Protein AF-A0A958G5P7-F1 (afdb_monomer_lite)

Structure (mmCIF, N/CA/C/O backbone):
data_AF-A0A958G5P7-F1
#
_entry.id   AF-A0A958G5P7-F1
#
loop_
_atom_site.group_PDB
_atom_site.id
_atom_site.type_symbol
_atom_site.label_atom_id
_atom_site.label_alt_id
_atom_site.label_comp_id
_atom_site.label_asym_id
_atom_site.label_entity_id
_atom_site.label_seq_id
_atom_site.pdbx_PDB_ins_code
_atom_site.Cartn_x
_atom_site.Cartn_y
_atom_site.Cartn_z
_atom_site.occupancy
_atom_site.B_iso_or_equiv
_atom_site.auth_seq_id
_atom_site.auth_comp_id
_atom_site.auth_asym_id
_atom_site.auth_atom_id
_atom_site.pdbx_PDB_model_num
ATOM 1 N N . LYS A 1 1 ? 11.732 7.921 1.514 1.00 83.88 1 LYS A N 1
ATOM 2 C CA . LYS A 1 1 ? 11.912 6.503 1.107 1.00 83.88 1 LYS A CA 1
ATOM 3 C C . LYS A 1 1 ? 10.518 5.900 0.989 1.00 83.88 1 LYS A C 1
ATOM 5 O O . LYS A 1 1 ? 9.777 6.066 1.952 1.00 83.88 1 LYS A O 1
ATOM 10 N N . PRO A 1 2 ? 10.153 5.288 -0.147 1.00 90.50 2 PRO A N 1
ATOM 11 C CA . PRO A 1 2 ? 8.815 4.740 -0.348 1.00 90.50 2 PRO A CA 1
ATOM 12 C C . PRO A 1 2 ? 8.646 3.414 0.407 1.00 90.50 2 PRO A C 1
ATOM 14 O O . PRO A 1 2 ? 9.610 2.657 0.535 1.00 90.50 2 PRO A O 1
ATOM 17 N N . ILE A 1 3 ? 7.436 3.136 0.898 1.00 94.38 3 ILE A N 1
ATOM 18 C CA . ILE A 1 3 ? 7.052 1.834 1.464 1.00 94.38 3 ILE A CA 1
ATOM 19 C C . ILE A 1 3 ? 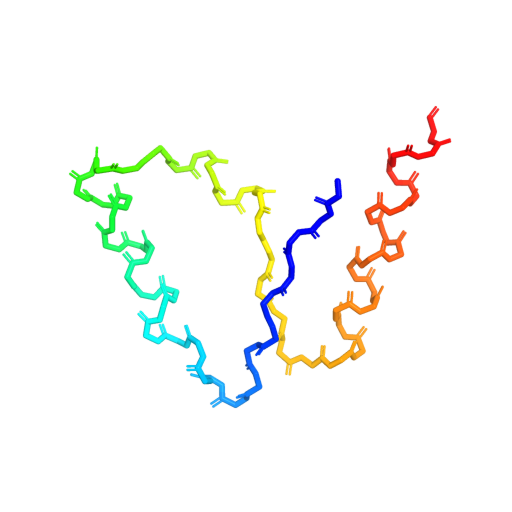6.166 1.135 0.435 1.00 94.38 3 ILE A C 1
ATOM 21 O O . ILE A 1 3 ? 5.137 1.679 0.043 1.00 94.38 3 ILE A O 1
ATOM 25 N N . ILE A 1 4 ? 6.561 -0.057 -0.009 1.00 95.81 4 ILE A N 1
ATOM 26 C CA . ILE A 1 4 ? 5.825 -0.822 -1.021 1.00 95.81 4 ILE A CA 1
ATOM 27 C C . ILE A 1 4 ? 5.506 -2.200 -0.457 1.00 95.81 4 ILE A C 1
ATOM 29 O O . ILE A 1 4 ? 6.391 -2.894 0.043 1.00 95.81 4 ILE A O 1
ATOM 33 N N . LEU A 1 5 ? 4.236 -2.576 -0.533 1.00 96.88 5 LEU A N 1
ATOM 34 C CA . LEU A 1 5 ? 3.692 -3.848 -0.086 1.00 96.88 5 LEU A CA 1
ATOM 35 C C . LEU A 1 5 ? 3.340 -4.666 -1.330 1.00 96.88 5 LEU A C 1
ATOM 37 O O . LEU A 1 5 ? 2.403 -4.334 -2.050 1.00 96.88 5 LEU A O 1
ATOM 41 N N . LEU A 1 6 ? 4.107 -5.723 -1.600 1.00 97.50 6 LEU A N 1
ATOM 42 C CA . LEU A 1 6 ? 3.846 -6.638 -2.714 1.00 97.50 6 LEU A CA 1
ATOM 43 C C . LEU A 1 6 ? 2.656 -7.547 -2.377 1.00 97.50 6 LEU A C 1
ATOM 45 O O . LEU A 1 6 ? 2.813 -8.553 -1.687 1.00 97.50 6 LEU A O 1
ATOM 49 N N . ASN A 1 7 ? 1.472 -7.188 -2.862 1.00 97.75 7 ASN A N 1
ATOM 50 C CA . ASN A 1 7 ? 0.209 -7.890 -2.664 1.00 97.75 7 ASN A CA 1
ATOM 51 C C . ASN A 1 7 ? -0.001 -9.018 -3.688 1.00 97.75 7 ASN A C 1
ATOM 53 O O . ASN A 1 7 ? -1.009 -9.080 -4.387 1.00 97.75 7 ASN A O 1
ATOM 57 N N . ILE A 1 8 ? 0.974 -9.921 -3.804 1.00 97.69 8 ILE A N 1
ATOM 58 C CA . ILE A 1 8 ? 0.905 -11.006 -4.790 1.00 97.69 8 ILE A CA 1
ATOM 59 C C . ILE A 1 8 ? -0.286 -11.913 -4.473 1.00 97.69 8 ILE A C 1
ATOM 61 O O . ILE A 1 8 ? -0.364 -12.478 -3.382 1.00 97.69 8 ILE A O 1
ATOM 65 N N . ASN A 1 9 ? -1.194 -12.062 -5.441 1.00 96.94 9 ASN A N 1
ATOM 66 C CA . ASN A 1 9 ? -2.415 -12.863 -5.321 1.00 96.94 9 ASN A CA 1
ATOM 67 C C . ASN A 1 9 ? -3.257 -12.525 -4.074 1.00 96.94 9 ASN A C 1
ATOM 69 O O . ASN A 1 9 ? -3.855 -13.420 -3.479 1.00 96.94 9 ASN A O 1
ATOM 73 N N . GLY A 1 10 ? -3.273 -11.256 -3.654 1.00 96.94 10 GLY A N 1
ATOM 74 C CA . GLY A 1 10 ? -4.099 -10.804 -2.532 1.00 96.94 10 GLY A CA 1
ATOM 75 C C . GLY A 1 10 ? -3.581 -11.198 -1.145 1.00 96.94 10 GLY A C 1
ATOM 76 O O . GLY A 1 10 ? -4.332 -11.179 -0.170 1.00 96.94 10 GLY A O 1
ATOM 77 N N . TYR A 1 11 ? -2.300 -11.565 -1.012 1.00 97.75 11 TYR A N 1
ATOM 78 C CA . TYR A 1 11 ? -1.708 -11.956 0.276 1.00 97.75 11 TYR A CA 1
ATOM 79 C C . TYR A 1 11 ? -1.924 -10.920 1.401 1.00 97.75 11 TYR A C 1
ATOM 81 O O . TYR A 1 11 ? -2.136 -11.278 2.560 1.00 97.75 11 TYR A O 1
ATOM 89 N N . TYR A 1 12 ? -1.885 -9.634 1.061 1.00 98.06 12 TYR A N 1
ATOM 90 C CA . TYR A 1 12 ? -2.104 -8.503 1.957 1.00 98.06 12 TYR A CA 1
ATOM 91 C C . TYR A 1 12 ? -3.517 -7.905 1.884 1.00 98.06 12 TYR A C 1
ATOM 93 O O . TYR A 1 12 ? -3.753 -6.894 2.548 1.00 98.06 12 TYR A O 1
ATOM 101 N N . ASP A 1 13 ? -4.479 -8.518 1.191 1.00 97.94 13 ASP A N 1
ATOM 102 C CA . ASP A 1 13 ? -5.876 -8.054 1.202 1.00 97.94 13 ASP A CA 1
ATOM 103 C C . ASP A 1 13 ? -6.428 -7.890 2.632 1.00 97.94 13 ASP A C 1
ATOM 105 O O . ASP A 1 13 ? -7.034 -6.853 2.924 1.00 97.94 13 ASP A O 1
ATOM 109 N N . PRO A 1 14 ? -6.169 -8.815 3.587 1.00 98.06 14 PRO A N 1
ATOM 110 C CA . PRO A 1 14 ? -6.612 -8.629 4.969 1.00 98.06 14 PRO A CA 1
ATOM 111 C C . PRO A 1 14 ? -5.953 -7.424 5.655 1.00 98.06 14 PRO A C 1
ATOM 113 O O . PRO A 1 14 ? -6.583 -6.753 6.473 1.00 98.06 14 PRO A O 1
ATOM 116 N N . LEU A 1 15 ? -4.693 -7.125 5.323 1.00 96.75 15 LEU A N 1
ATOM 117 C CA . LEU A 1 15 ? -3.977 -5.969 5.865 1.00 96.75 15 LEU A CA 1
ATOM 118 C C . LEU A 1 15 ? -4.530 -4.661 5.287 1.00 96.75 15 LEU A C 1
ATOM 120 O O . LEU A 1 15 ? -4.724 -3.693 6.022 1.00 96.75 15 LEU A O 1
ATOM 124 N N . GLN A 1 16 ? -4.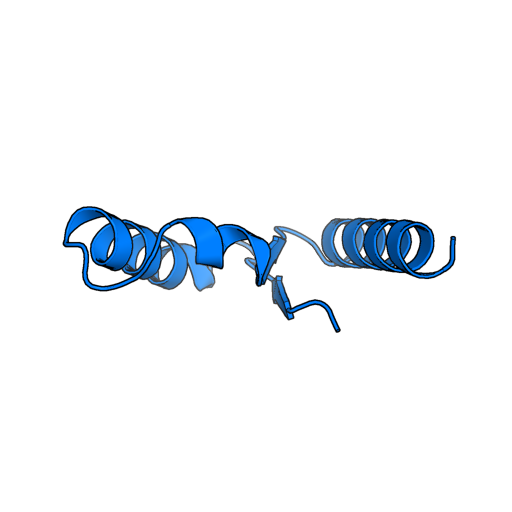823 -4.639 3.988 1.00 95.94 16 GLN A N 1
ATOM 125 C CA . GLN A 1 16 ? -5.463 -3.501 3.340 1.00 95.94 16 GLN A CA 1
ATOM 126 C C . GLN A 1 16 ? -6.853 -3.245 3.939 1.00 95.94 16 GLN A C 1
ATOM 128 O O . GLN A 1 16 ? -7.169 -2.109 4.292 1.00 95.94 16 GLN A O 1
ATOM 133 N N . ALA A 1 17 ? -7.646 -4.299 4.155 1.00 97.00 17 ALA A N 1
ATOM 134 C CA . ALA A 1 17 ? -8.943 -4.205 4.823 1.00 97.00 17 ALA A CA 1
ATOM 135 C C . ALA A 1 17 ? -8.828 -3.680 6.266 1.00 97.00 17 ALA A C 1
ATOM 137 O O . ALA A 1 17 ? -9.647 -2.864 6.694 1.00 97.00 17 ALA A O 1
ATOM 138 N N . LEU A 1 18 ? -7.793 -4.092 7.009 1.00 96.06 18 LEU A N 1
ATOM 139 C CA . LEU A 1 18 ? -7.520 -3.562 8.346 1.00 96.06 18 LEU A CA 1
ATOM 140 C C . LEU A 1 18 ? -7.245 -2.054 8.310 1.00 96.06 18 LEU A C 1
ATOM 142 O O . LEU A 1 18 ? -7.792 -1.323 9.132 1.00 96.06 18 LEU A O 1
ATOM 146 N N . PHE A 1 19 ? -6.439 -1.564 7.364 1.00 95.25 19 PHE A N 1
ATOM 147 C CA . PHE A 1 19 ? -6.197 -0.124 7.231 1.00 95.25 19 PHE A CA 1
ATOM 148 C C . PHE A 1 19 ? -7.482 0.650 6.937 1.00 95.25 19 PHE A C 1
ATOM 150 O O . PHE A 1 19 ? -7.746 1.654 7.598 1.00 95.25 19 PHE A O 1
ATOM 157 N N . GLU A 1 20 ? -8.317 0.156 6.022 1.00 95.06 20 GLU A N 1
ATOM 158 C CA . GLU A 1 20 ? -9.622 0.762 5.740 1.00 95.06 20 GLU A CA 1
ATOM 159 C C . GLU A 1 20 ? -10.521 0.800 6.984 1.00 95.06 20 GLU A C 1
ATOM 161 O O . GLU A 1 20 ? -11.144 1.826 7.269 1.00 95.06 20 GLU A O 1
ATOM 166 N N . HIS A 1 21 ? -10.512 -0.261 7.795 1.00 96.94 21 HIS A N 1
ATOM 167 C CA . HIS A 1 21 ? -11.221 -0.284 9.071 1.00 96.94 21 HIS A CA 1
ATOM 168 C C . HIS A 1 21 ? -10.681 0.762 10.062 1.00 96.94 21 HIS A C 1
ATOM 170 O O . HIS A 1 21 ? -11.463 1.505 10.655 1.00 96.94 21 HIS A O 1
ATOM 176 N N . LEU A 1 22 ? -9.356 0.881 10.210 1.00 96.44 22 LEU A N 1
ATOM 177 C CA . LEU A 1 22 ? -8.733 1.877 11.093 1.00 96.44 22 LEU A CA 1
ATOM 178 C C . LEU A 1 22 ? -9.089 3.313 10.690 1.00 96.44 22 LEU A C 1
ATOM 180 O O . LEU A 1 22 ? -9.354 4.146 11.560 1.00 96.44 22 LEU A O 1
ATOM 184 N N . PHE A 1 23 ? -9.120 3.604 9.387 1.00 95.19 23 PHE A N 1
ATOM 185 C CA . PHE A 1 23 ? -9.517 4.918 8.883 1.00 95.19 23 PHE A CA 1
ATOM 186 C C . PHE A 1 23 ? -11.001 5.196 9.128 1.00 95.19 23 PHE A C 1
ATOM 188 O O . PHE A 1 23 ? -11.343 6.279 9.598 1.00 95.19 23 PHE A O 1
ATOM 195 N N . ALA A 1 24 ? -11.879 4.224 8.863 1.00 96.44 24 ALA A N 1
ATOM 196 C CA . ALA A 1 24 ? -13.319 4.367 9.083 1.00 96.44 24 ALA A CA 1
ATOM 197 C C . ALA A 1 24 ? -13.668 4.623 10.559 1.00 96.44 24 ALA A C 1
ATOM 199 O O . ALA A 1 24 ? -14.591 5.376 10.861 1.00 96.44 24 ALA A O 1
ATOM 200 N N . GLN A 1 25 ? -12.908 4.027 11.478 1.00 97.19 25 GLN A N 1
ATOM 201 C CA . GLN A 1 25 ? -13.085 4.192 12.921 1.00 97.19 25 GLN A CA 1
ATOM 202 C C . GLN A 1 25 ? -12.346 5.414 13.500 1.00 97.19 25 GLN A C 1
ATOM 204 O O . GLN A 1 25 ? -12.338 5.606 14.712 1.00 97.19 25 GLN A O 1
ATOM 209 N N . ASN A 1 26 ? -11.726 6.253 12.661 1.00 93.50 26 ASN A N 1
ATOM 210 C CA . ASN A 1 26 ? -10.915 7.408 13.073 1.00 93.50 26 ASN A CA 1
ATOM 211 C C . ASN A 1 26 ? -9.736 7.064 14.008 1.00 93.50 26 ASN A C 1
ATOM 213 O O . ASN A 1 26 ? -9.212 7.940 14.695 1.00 93.50 26 ASN A O 1
ATOM 217 N N . PHE A 1 27 ? -9.269 5.811 14.004 1.00 95.25 27 PHE A N 1
ATOM 218 C CA . PHE A 1 27 ? -8.061 5.407 14.732 1.00 95.25 27 PHE A CA 1
ATOM 219 C C . PHE A 1 27 ? -6.774 5.828 14.012 1.00 95.25 27 PHE A C 1
ATOM 221 O O . PHE A 1 27 ? -5.717 5.911 14.635 1.00 95.25 27 PHE A O 1
ATOM 228 N N . ALA A 1 28 ? -6.847 6.113 12.710 1.00 92.12 28 ALA A N 1
ATOM 229 C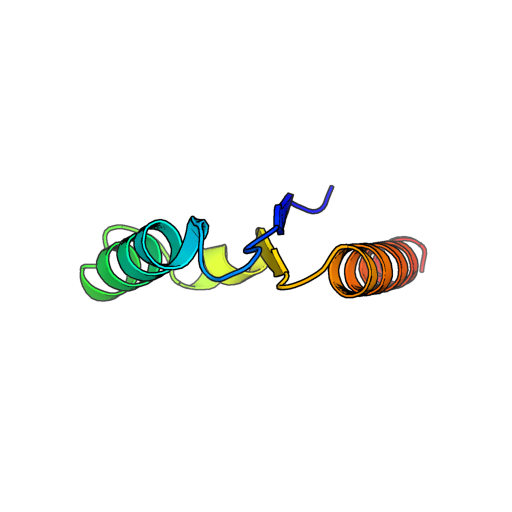 CA . ALA A 1 28 ? -5.735 6.622 11.917 1.00 92.12 28 ALA A CA 1
ATOM 230 C C . ALA A 1 28 ? -6.200 7.725 10.957 1.00 92.12 28 ALA A C 1
ATOM 232 O O . ALA A 1 28 ? -7.329 7.707 10.470 1.00 92.12 28 ALA A O 1
ATOM 233 N N . ASN A 1 29 ? -5.315 8.677 10.646 1.00 92.00 29 ASN A N 1
ATOM 234 C CA . ASN A 1 29 ? -5.613 9.729 9.675 1.00 92.00 29 ASN A CA 1
ATOM 235 C C . ASN A 1 29 ? -5.576 9.163 8.235 1.00 92.00 29 ASN A C 1
ATOM 237 O O . ASN A 1 29 ? -4.535 8.648 7.821 1.00 92.00 29 ASN A O 1
ATOM 241 N N . PRO A 1 30 ? -6.643 9.318 7.429 1.00 91.50 30 PRO A N 1
ATOM 242 C CA . PRO A 1 30 ? -6.685 8.913 6.018 1.00 91.50 30 PRO A CA 1
ATOM 243 C C . PRO A 1 30 ? -5.510 9.398 5.156 1.00 91.50 30 PRO A C 1
ATOM 245 O O . PRO A 1 30 ? -5.155 8.747 4.172 1.00 91.50 30 PRO A O 1
ATOM 248 N N . ASN A 1 31 ? -4.881 10.520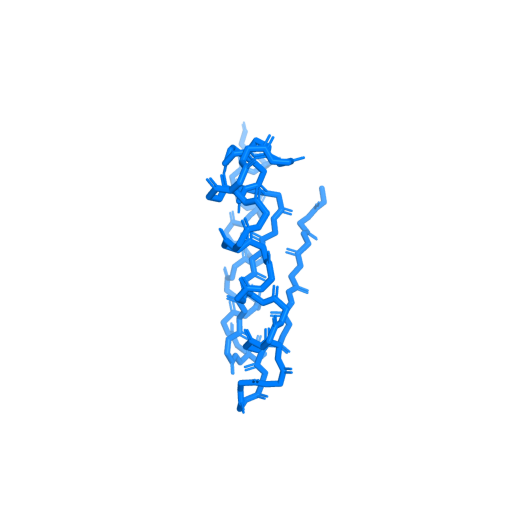 5.520 1.00 90.81 31 ASN A N 1
ATOM 249 C CA . ASN A 1 31 ? -3.712 11.059 4.825 1.00 90.81 31 ASN A CA 1
ATOM 250 C C . ASN A 1 31 ? -2.503 10.114 4.854 1.00 90.81 31 ASN A C 1
ATOM 252 O O . ASN A 1 31 ? -1.635 10.218 3.985 1.00 90.81 31 ASN A O 1
ATOM 256 N N . TYR A 1 32 ? -2.461 9.161 5.792 1.00 89.75 32 TYR A N 1
ATOM 257 C CA . TYR A 1 32 ? -1.421 8.139 5.832 1.00 89.75 32 TYR A CA 1
ATOM 258 C C . TYR A 1 32 ? -1.482 7.163 4.653 1.00 89.75 32 TYR A C 1
ATOM 260 O O . TYR A 1 32 ? -0.479 6.516 4.393 1.00 89.75 32 TYR A O 1
ATOM 268 N N . ARG A 1 33 ? -2.560 7.105 3.854 1.00 89.25 33 ARG A N 1
ATOM 269 C CA . ARG A 1 33 ? -2.569 6.305 2.608 1.00 89.25 33 ARG A CA 1
ATOM 270 C C . ARG A 1 33 ? -1.446 6.680 1.633 1.00 89.25 33 ARG A C 1
ATOM 272 O O . ARG A 1 33 ? -1.063 5.872 0.804 1.00 89.25 33 ARG A O 1
ATOM 279 N N . LYS A 1 34 ? -0.897 7.895 1.737 1.00 88.38 34 LYS A N 1
ATOM 280 C CA . LYS A 1 34 ? 0.198 8.376 0.881 1.00 88.38 34 LYS A CA 1
ATOM 281 C C . LYS A 1 34 ? 1.571 7.809 1.259 1.00 88.38 34 LYS A C 1
ATOM 283 O O . LYS A 1 34 ? 2.522 8.008 0.511 1.00 88.38 34 LYS A O 1
ATOM 288 N N . VAL A 1 35 ? 1.703 7.171 2.426 1.00 89.50 35 VAL A N 1
ATOM 289 C CA . VAL A 1 35 ? 3.008 6.711 2.937 1.00 89.50 35 VAL A CA 1
ATOM 290 C C . VAL A 1 35 ? 3.370 5.303 2.472 1.00 89.50 35 VAL A C 1
ATOM 292 O O . VAL A 1 35 ? 4.529 4.915 2.595 1.00 89.50 35 VAL A O 1
ATOM 295 N N . TYR A 1 36 ? 2.403 4.551 1.941 1.00 93.62 36 TYR A N 1
ATOM 296 C CA . TYR A 1 36 ? 2.592 3.198 1.433 1.00 93.62 36 TYR A CA 1
ATOM 297 C C . TYR A 1 36 ? 1.903 3.010 0.079 1.00 93.62 36 TYR A C 1
ATOM 299 O O . TYR A 1 36 ? 0.994 3.752 -0.285 1.00 93.62 36 TYR A O 1
ATOM 307 N N . TYR A 1 37 ? 2.325 1.985 -0.651 1.00 95.56 37 TYR A N 1
ATOM 308 C CA . TYR A 1 37 ? 1.737 1.572 -1.920 1.00 95.56 37 TYR A CA 1
ATOM 309 C C . TYR A 1 37 ? 1.564 0.053 -1.940 1.00 95.56 37 TYR A C 1
ATOM 311 O O . TYR A 1 37 ? 2.509 -0.668 -1.621 1.00 95.56 37 TYR A O 1
ATOM 319 N N . PHE A 1 38 ? 0.374 -0.433 -2.294 1.00 96.69 38 PHE A N 1
ATOM 320 C CA . PHE A 1 38 ? 0.142 -1.854 -2.557 1.00 96.69 38 PHE A CA 1
ATOM 321 C C . PHE A 1 38 ? 0.369 -2.125 -4.038 1.00 96.69 38 PHE A C 1
ATOM 323 O O . PHE A 1 38 ? -0.151 -1.396 -4.878 1.00 96.69 38 PHE A O 1
ATOM 330 N N . SER A 1 39 ? 1.152 -3.154 -4.335 1.00 97.31 39 SER A N 1
ATOM 331 C CA . SER A 1 39 ? 1.530 -3.512 -5.695 1.00 97.31 39 SER A CA 1
ATOM 332 C C . SER A 1 39 ? 1.243 -4.979 -5.969 1.00 97.31 39 SER A C 1
ATOM 334 O O . SER A 1 39 ? 1.713 -5.846 -5.234 1.00 97.31 39 SER A O 1
ATOM 336 N N . ASP A 1 40 ? 0.526 -5.265 -7.051 1.00 97.12 40 ASP A N 1
ATOM 337 C CA . ASP A 1 40 ? 0.111 -6.631 -7.399 1.00 97.12 40 ASP A CA 1
ATOM 338 C C . ASP A 1 40 ? 1.208 -7.427 -8.123 1.00 97.12 40 ASP A C 1
ATOM 340 O O . ASP A 1 40 ? 1.074 -8.628 -8.361 1.00 97.12 40 ASP A O 1
ATOM 344 N N . SER A 1 41 ? 2.317 -6.779 -8.497 1.00 97.19 41 SER A N 1
ATOM 345 C CA . SER A 1 41 ? 3.427 -7.435 -9.184 1.00 97.19 41 SER A CA 1
ATOM 346 C C . SER A 1 41 ? 4.758 -6.733 -8.941 1.00 97.19 41 SER A C 1
ATOM 348 O O . SER A 1 41 ? 4.825 -5.540 -8.664 1.00 97.19 41 SER A O 1
ATOM 350 N N . VAL A 1 42 ? 5.856 -7.464 -9.129 1.00 96.38 42 VAL A N 1
ATOM 351 C CA . VAL A 1 42 ? 7.206 -6.885 -9.051 1.00 96.38 42 VAL A CA 1
ATOM 352 C C . VAL A 1 42 ? 7.392 -5.758 -10.076 1.00 96.38 42 VAL A C 1
ATOM 354 O O . VAL A 1 42 ? 7.978 -4.731 -9.749 1.00 96.38 42 VAL A O 1
ATOM 357 N N . ALA A 1 43 ? 6.868 -5.919 -11.296 1.00 97.00 43 ALA A N 1
ATOM 358 C CA . ALA A 1 43 ? 6.975 -4.906 -12.347 1.00 97.00 43 ALA A CA 1
ATOM 359 C C . ALA A 1 43 ? 6.289 -3.589 -11.949 1.00 97.00 43 ALA A C 1
ATOM 361 O O . ALA A 1 43 ? 6.864 -2.516 -12.121 1.00 97.00 43 ALA A O 1
ATOM 362 N N . ASP A 1 44 ? 5.094 -3.675 -11.363 1.00 96.50 44 ASP A N 1
ATOM 363 C CA . ASP A 1 44 ? 4.353 -2.514 -10.869 1.00 96.50 44 ASP A CA 1
ATOM 364 C C . ASP A 1 44 ? 5.075 -1.819 -9.697 1.00 96.50 44 ASP A C 1
ATOM 366 O O . ASP A 1 44 ? 5.186 -0.592 -9.665 1.00 96.50 44 ASP A O 1
ATOM 370 N N . ALA A 1 45 ? 5.676 -2.587 -8.784 1.00 95.69 45 ALA A N 1
ATOM 371 C CA . ALA A 1 45 ? 6.455 -2.036 -7.677 1.00 95.69 45 ALA A CA 1
ATOM 372 C C . ALA A 1 45 ? 7.671 -1.230 -8.164 1.00 95.69 45 ALA A C 1
ATOM 374 O O . ALA A 1 45 ? 7.944 -0.145 -7.643 1.00 95.69 45 ALA A O 1
ATOM 375 N N . PHE A 1 46 ? 8.387 -1.731 -9.175 1.00 95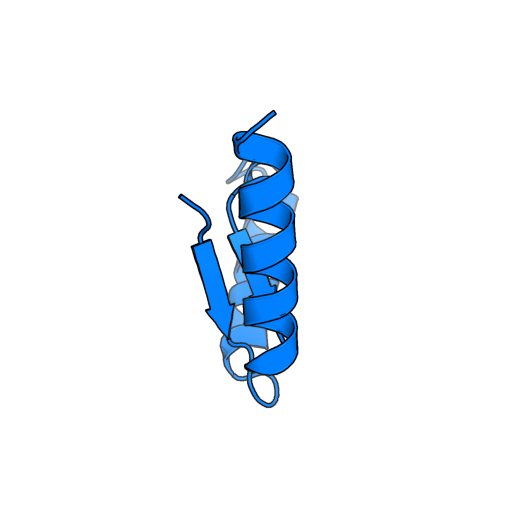.62 46 PHE A N 1
ATOM 376 C CA . PHE A 1 46 ? 9.504 -1.001 -9.780 1.00 95.62 46 PHE A CA 1
ATOM 377 C C . PHE A 1 46 ? 9.037 0.232 -10.560 1.00 95.62 46 PHE A C 1
ATOM 379 O O . PHE A 1 46 ? 9.632 1.295 -10.402 1.00 95.62 46 PHE A O 1
ATOM 386 N N . ALA A 1 47 ? 7.929 0.148 -11.300 1.00 95.38 47 ALA A N 1
ATOM 387 C CA . ALA A 1 47 ? 7.350 1.315 -11.968 1.00 95.38 47 ALA A CA 1
ATOM 388 C C . ALA A 1 47 ? 6.971 2.426 -10.966 1.00 95.38 47 ALA A C 1
ATOM 390 O O . ALA A 1 47 ? 7.207 3.611 -11.217 1.00 95.38 47 ALA A O 1
ATOM 391 N N . TYR A 1 48 ? 6.436 2.054 -9.797 1.00 94.19 48 TYR A N 1
ATOM 392 C CA . TYR A 1 48 ? 6.179 2.994 -8.705 1.00 94.19 48 TYR A CA 1
ATOM 393 C C . TYR A 1 48 ? 7.476 3.597 -8.142 1.00 94.19 48 TYR A C 1
ATOM 395 O O . TYR A 1 48 ? 7.537 4.809 -7.919 1.00 94.19 48 TYR A O 1
ATOM 403 N N . LEU A 1 49 ? 8.512 2.779 -7.917 1.00 92.75 49 LEU A N 1
ATOM 404 C CA . LEU A 1 49 ? 9.825 3.238 -7.442 1.00 92.75 49 LEU A CA 1
ATOM 405 C C . LEU A 1 49 ? 10.444 4.264 -8.385 1.00 92.75 49 LEU A C 1
ATOM 407 O O . LEU A 1 49 ? 10.906 5.308 -7.923 1.00 92.75 49 LEU A O 1
ATOM 411 N N . ASP A 1 50 ? 10.428 3.985 -9.685 1.00 92.94 50 ASP A N 1
ATOM 412 C CA . ASP A 1 50 ? 10.990 4.870 -10.700 1.00 92.94 50 ASP A CA 1
ATOM 413 C C . ASP A 1 50 ? 10.274 6.224 -10.696 1.00 92.94 50 ASP A C 1
ATOM 415 O O . ASP A 1 50 ? 10.927 7.269 -10.632 1.00 92.94 50 ASP A O 1
ATOM 419 N N . ARG A 1 51 ? 8.933 6.224 -10.645 1.00 91.19 51 ARG A N 1
ATOM 420 C CA . ARG A 1 51 ? 8.136 7.455 -10.524 1.00 91.19 51 ARG A CA 1
ATOM 421 C C . ARG A 1 51 ? 8.463 8.224 -9.243 1.00 91.19 51 ARG A C 1
ATOM 423 O O . ARG A 1 51 ? 8.724 9.424 -9.300 1.00 91.19 51 ARG A O 1
ATOM 430 N N . TYR A 1 52 ? 8.508 7.537 -8.102 1.00 90.06 52 TYR A N 1
ATOM 431 C CA . TYR A 1 52 ? 8.853 8.153 -6.819 1.00 90.06 52 TYR A CA 1
ATOM 432 C C . TYR A 1 52 ? 10.245 8.805 -6.866 1.00 90.06 52 TYR A C 1
ATOM 434 O O . TYR A 1 52 ? 10.436 9.917 -6.370 1.00 90.06 52 TYR A O 1
ATOM 442 N N . HIS A 1 53 ? 11.222 8.141 -7.493 1.00 86.31 53 HIS A N 1
ATOM 443 C CA . HIS A 1 53 ? 12.567 8.678 -7.678 1.00 86.31 53 HIS A CA 1
ATOM 444 C C . HIS A 1 53 ? 12.610 9.908 -8.590 1.00 86.31 53 HIS A C 1
ATOM 446 O O . HIS A 1 53 ? 13.394 10.813 -8.307 1.00 86.31 53 HIS A O 1
ATOM 452 N N . MET A 1 54 ? 11.795 9.963 -9.646 1.00 82.69 54 MET A N 1
ATOM 453 C CA . MET A 1 54 ? 11.704 11.134 -10.527 1.00 82.69 54 MET A CA 1
ATOM 454 C C . MET A 1 54 ? 11.119 12.348 -9.797 1.00 82.69 54 MET A C 1
ATOM 456 O O . MET A 1 54 ? 11.695 13.430 -9.858 1.00 82.69 54 MET A O 1
ATOM 460 N N . GLU A 1 55 ? 10.030 12.160 -9.050 1.00 81.62 55 GLU A N 1
ATOM 461 C CA . GLU A 1 55 ? 9.342 13.235 -8.316 1.00 81.62 55 GLU A CA 1
ATOM 462 C C . GLU A 1 55 ? 10.197 13.853 -7.198 1.00 81.62 55 GLU A C 1
ATOM 464 O O . GLU A 1 55 ? 10.002 15.010 -6.845 1.00 81.62 55 GLU A O 1
ATOM 469 N N . HIS A 1 56 ? 11.141 13.092 -6.635 1.00 76.69 56 HIS A N 1
ATOM 470 C CA . HIS A 1 56 ? 11.978 13.524 -5.507 1.00 76.69 56 H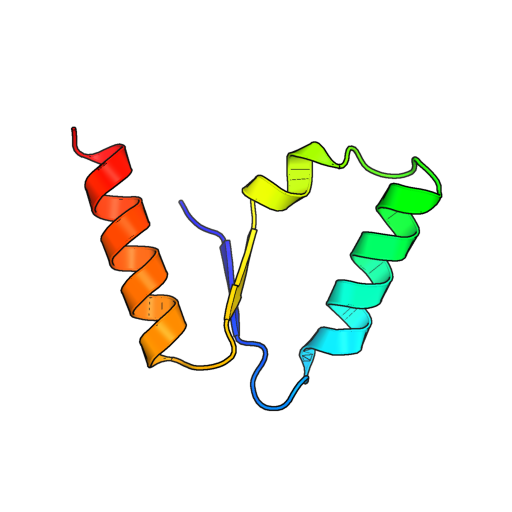IS A CA 1
ATOM 471 C C . HIS A 1 56 ? 13.412 13.915 -5.920 1.00 76.69 56 HIS A C 1
ATOM 473 O O . HIS A 1 56 ? 14.251 14.159 -5.052 1.00 76.69 56 HIS A O 1
ATOM 479 N N . ARG A 1 57 ? 13.721 13.928 -7.227 1.00 61.56 57 ARG A N 1
ATOM 480 C CA . ARG A 1 57 ? 15.004 14.402 -7.788 1.00 61.56 57 ARG A CA 1
ATOM 481 C C . ARG A 1 57 ? 14.901 15.742 -8.536 1.00 61.56 57 ARG A C 1
ATOM 483 O O . ARG A 1 57 ? 15.944 16.232 -8.966 1.00 61.56 57 ARG A O 1
ATOM 490 N N . ALA A 1 58 ? 13.699 16.291 -8.711 1.00 50.47 58 ALA A N 1
ATOM 491 C CA . ALA A 1 58 ? 13.452 17.621 -9.281 1.00 50.47 58 ALA A CA 1
ATOM 492 C C . ALA A 1 58 ? 13.465 18.702 -8.191 1.00 50.47 58 ALA A C 1
ATOM 494 O O . ALA A 1 58 ? 13.901 19.830 -8.506 1.00 50.47 58 ALA A O 1
#

Secondary structure (DSSP, 8-state):
--EEEE-GGGTTHHHHHHHHHHHHTTSS-GGGGGGEEEESSHHHHHHHHHHHHHHTT-

pLDDT: mean 92.5, std 8.28, range [50.47, 98.06]

Radius of gyration: 12.91 Å; chains: 1; bounding box: 28×30×27 Å

Foldseek 3Di:
DAAEAACAVNPCVVVVVVVVVCCVVVVDPPVCVVRYYYHHDPVRVVVVVVVVVVVVVD

Sequence (58 aa):
KPIILLNINGYYDPLQALFEHLFAQNFANPNYRKVYYFSDSVADAFAYLDRYHMEHRA